Protein AF-A0A1W9TYA2-F1 (afdb_monomer)

Radius of gyration: 18.18 Å; Cα contacts (8 Å, |Δi|>4): 50; chains: 1; bounding box: 44×35×50 Å

Foldseek 3Di:
DDWDWDPDPDIDIDDDDDPDDPPDDPVVVVVVVVCVVVVVVLVVCLCPPVVLVVDPDDDPVVNVVSNVVSSVVSVVVVVVCCVVDPDPPVV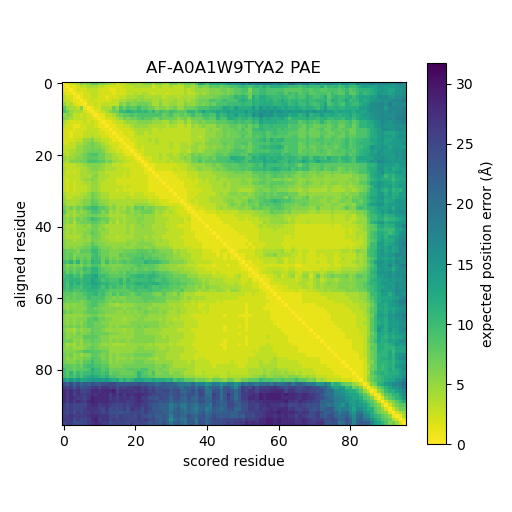CVVPD

Mean predicted aligned error: 7.96 Å

Structure (mmCIF, N/CA/C/O backbone):
data_AF-A0A1W9TYA2-F1
#
_entry.id   AF-A0A1W9TYA2-F1
#
loop_
_atom_site.group_PDB
_atom_site.id
_atom_site.type_symbol
_atom_site.label_atom_id
_atom_site.label_alt_id
_atom_site.label_comp_id
_atom_site.label_asym_id
_atom_site.label_entity_id
_atom_site.label_seq_id
_atom_site.pdbx_PDB_ins_code
_atom_site.Cartn_x
_atom_site.Cartn_y
_atom_site.Cartn_z
_atom_site.occupancy
_atom_site.B_iso_or_equiv
_atom_site.auth_seq_id
_atom_site.auth_comp_id
_atom_site.auth_asym_id
_atom_site.auth_atom_id
_atom_site.pdbx_PDB_model_num
ATOM 1 N N . MET A 1 1 ? -19.552 9.866 10.109 1.00 81.75 1 MET A N 1
ATOM 2 C CA . MET A 1 1 ? -18.299 10.306 10.766 1.00 81.75 1 MET A CA 1
ATOM 3 C C . MET A 1 1 ? -17.907 9.265 11.805 1.00 81.75 1 MET A C 1
ATOM 5 O O . MET A 1 1 ? -18.778 8.841 12.554 1.00 81.75 1 MET A O 1
ATOM 9 N N . LEU A 1 2 ? -16.647 8.827 11.823 1.00 87.31 2 LEU A N 1
ATOM 10 C CA . LEU A 1 2 ? -16.082 7.912 12.821 1.00 87.31 2 LEU A CA 1
ATOM 11 C C . LEU A 1 2 ? -15.067 8.687 13.669 1.00 87.31 2 LEU A C 1
ATOM 13 O O . LEU A 1 2 ? -14.223 9.393 13.121 1.00 87.31 2 LEU A O 1
ATOM 17 N N . ILE A 1 3 ? -15.152 8.543 14.989 1.00 90.25 3 ILE A N 1
ATOM 18 C CA . ILE A 1 3 ? -14.217 9.149 15.940 1.00 90.25 3 ILE A CA 1
ATOM 19 C C . ILE A 1 3 ? -13.466 8.016 16.627 1.00 90.25 3 ILE A C 1
ATOM 21 O O . ILE A 1 3 ? -14.084 7.108 17.185 1.00 90.25 3 ILE A O 1
ATOM 25 N N . ARG A 1 4 ? -12.136 8.065 16.579 1.00 89.31 4 ARG A N 1
ATOM 26 C CA . ARG A 1 4 ? -11.258 7.142 17.301 1.00 89.31 4 ARG A CA 1
ATOM 27 C C . ARG A 1 4 ? -10.567 7.898 18.425 1.00 89.31 4 ARG A C 1
ATOM 29 O O . ARG A 1 4 ? -10.041 8.979 18.184 1.00 89.31 4 ARG A O 1
ATOM 36 N N . ARG A 1 5 ? -10.549 7.309 19.618 1.00 92.94 5 ARG A N 1
ATOM 37 C CA . ARG A 1 5 ? -9.903 7.851 20.816 1.00 92.94 5 ARG A CA 1
ATOM 38 C C . ARG A 1 5 ? -8.815 6.885 21.294 1.00 92.94 5 ARG A C 1
ATOM 40 O O . ARG A 1 5 ? -9.059 5.677 21.288 1.00 92.94 5 ARG A O 1
ATOM 47 N N . THR A 1 6 ? -7.650 7.391 21.696 1.00 90.94 6 THR A N 1
ATOM 48 C CA . THR A 1 6 ? -6.623 6.585 22.385 1.00 90.94 6 THR A CA 1
ATOM 49 C C . THR A 1 6 ? -7.020 6.298 23.840 1.00 90.94 6 THR A C 1
ATOM 51 O O . THR A 1 6 ? -7.820 7.019 24.439 1.00 90.94 6 THR A O 1
ATOM 54 N N . LEU A 1 7 ? -6.504 5.202 24.404 1.00 91.81 7 LEU A N 1
ATOM 55 C CA . LEU A 1 7 ? -6.814 4.768 25.777 1.00 91.81 7 LEU A CA 1
ATOM 56 C C . LEU A 1 7 ? -5.843 5.330 26.831 1.00 91.81 7 LEU A C 1
ATOM 58 O O . LEU A 1 7 ? -5.933 4.954 27.992 1.00 91.81 7 LEU A O 1
ATOM 62 N N . GLU A 1 8 ? -4.917 6.192 26.420 1.00 92.88 8 GLU A N 1
ATOM 63 C CA . GLU A 1 8 ? -3.907 6.815 27.280 1.00 92.88 8 GLU A CA 1
ATOM 64 C C . GLU A 1 8 ? -4.523 7.882 28.204 1.00 92.88 8 GLU A C 1
ATOM 66 O O . GLU A 1 8 ? -5.636 8.363 27.954 1.00 92.88 8 GLU A O 1
ATOM 71 N N . ASP A 1 9 ? -3.786 8.255 29.259 1.00 89.56 9 ASP A N 1
ATOM 72 C CA . ASP A 1 9 ? -4.207 9.267 30.244 1.00 89.56 9 ASP A CA 1
ATOM 73 C C . ASP A 1 9 ? -4.497 10.628 29.585 1.00 89.56 9 ASP A C 1
ATOM 75 O O . ASP A 1 9 ? -5.424 11.333 29.988 1.00 89.56 9 ASP A O 1
ATOM 79 N N . GLU A 1 10 ? -3.773 10.955 28.509 1.00 92.88 10 GLU A N 1
ATOM 80 C CA . GLU A 1 10 ? -4.061 12.078 27.616 1.00 92.88 10 GLU A CA 1
ATOM 81 C C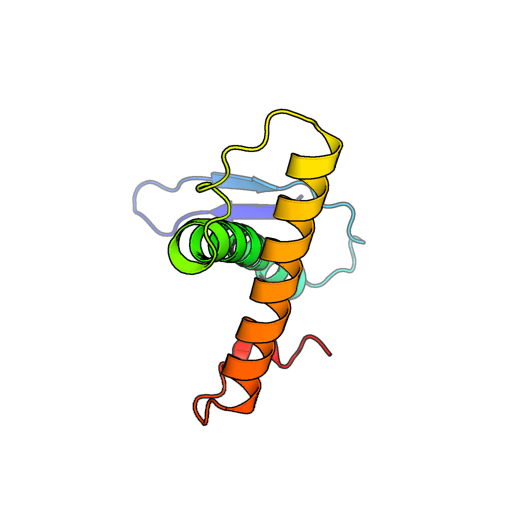 . GLU A 1 10 ? -4.711 11.570 26.312 1.00 92.88 10 GLU A C 1
ATOM 83 O O . GLU A 1 10 ? -4.022 11.120 25.391 1.00 92.88 10 GLU A O 1
ATOM 88 N N . PRO A 1 11 ? -6.052 11.609 26.190 1.00 90.00 11 PRO A N 1
ATOM 89 C CA . PRO A 1 11 ? -6.730 11.030 25.041 1.00 90.00 11 PRO A CA 1
ATOM 90 C C . PRO A 1 11 ? -6.568 11.888 23.783 1.00 90.00 11 PRO A C 1
ATOM 92 O O . PRO A 1 11 ? -7.006 13.038 23.725 1.00 90.00 11 PRO A O 1
ATOM 95 N N . GLN A 1 12 ? -6.043 11.277 22.724 1.00 93.12 12 GLN A N 1
ATOM 96 C CA . GLN A 1 12 ? -5.982 1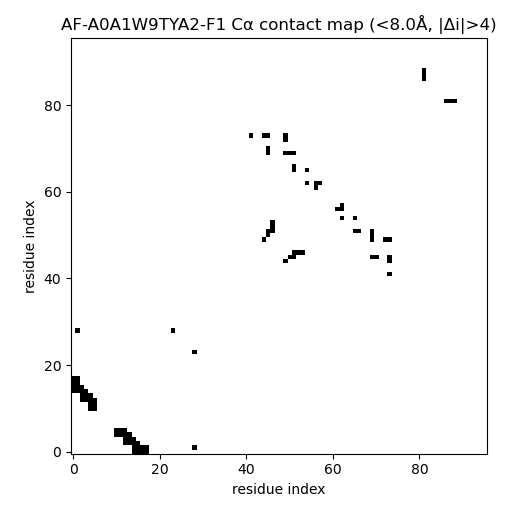1.859 21.388 1.00 93.12 12 GLN A CA 1
ATOM 97 C C . GLN A 1 12 ? -7.169 11.395 20.546 1.00 93.12 12 GLN A C 1
ATOM 99 O O . GLN A 1 12 ? -7.548 10.219 20.568 1.00 93.12 12 GLN A O 1
ATOM 104 N N . TYR A 1 13 ? -7.738 12.316 19.766 1.00 92.50 13 TYR A N 1
ATOM 105 C CA . TYR A 1 13 ? -8.894 12.058 18.910 1.00 92.50 13 TYR A CA 1
ATOM 106 C C . TYR A 1 13 ? -8.508 12.124 17.433 1.00 92.50 13 TYR A C 1
ATOM 108 O O . TYR A 1 13 ? -7.945 13.109 16.964 1.00 92.50 13 TYR A O 1
ATOM 116 N N . SER A 1 14 ? -8.851 11.081 16.679 1.00 90.88 14 SER A N 1
ATOM 117 C CA . SER A 1 14 ? -8.765 11.064 15.217 1.00 90.88 14 SER A CA 1
ATOM 118 C C . SER A 1 14 ? -10.171 11.051 14.621 1.00 90.88 14 SER A C 1
ATOM 120 O O . SER A 1 14 ? -11.011 10.241 15.024 1.00 90.88 14 SER A O 1
ATOM 122 N N . PHE A 1 15 ? -10.413 11.910 13.633 1.00 91.19 15 PHE A N 1
ATOM 123 C CA . PHE A 1 15 ? -11.703 12.042 12.959 1.00 91.19 15 PHE A CA 1
ATOM 124 C C . PHE A 1 15 ? -11.621 11.487 11.538 1.00 91.19 15 PHE A C 1
ATOM 126 O O . PHE A 1 15 ? -10.712 11.824 10.784 1.00 91.19 15 PHE A O 1
ATOM 133 N N . PHE A 1 16 ? -12.594 10.658 11.162 1.00 88.69 16 PHE A N 1
ATOM 134 C CA . PHE A 1 16 ? -12.690 10.064 9.832 1.00 88.69 16 PHE A CA 1
ATOM 135 C C . PHE A 1 16 ? -14.064 10.340 9.218 1.00 88.69 16 PHE A C 1
ATOM 137 O O . PHE A 1 16 ? -15.113 10.139 9.846 1.00 88.69 16 PHE A O 1
ATOM 144 N N . ILE A 1 17 ? -14.069 10.771 7.960 1.00 90.25 17 ILE A N 1
ATOM 145 C CA . ILE A 1 17 ? -15.288 10.948 7.168 1.00 90.25 17 ILE A CA 1
ATOM 146 C C . ILE A 1 17 ? -15.5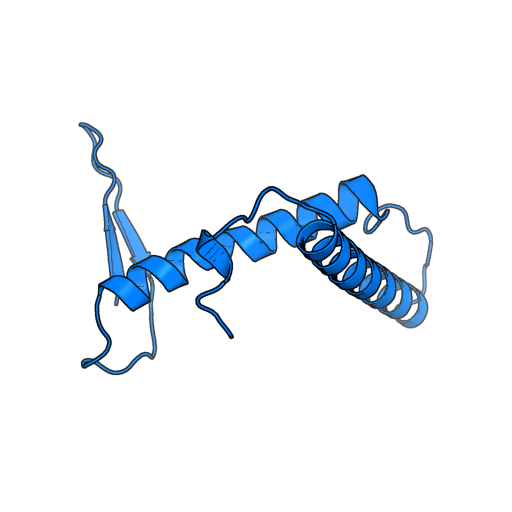67 9.639 6.425 1.00 90.25 17 ILE A C 1
ATOM 148 O O . ILE A 1 17 ? -14.658 8.997 5.909 1.00 90.25 17 ILE A O 1
ATOM 152 N N . SER A 1 18 ? -16.830 9.215 6.409 1.00 88.69 18 SER A N 1
ATOM 153 C CA . SER A 1 18 ? -17.272 8.008 5.712 1.00 88.69 18 SER A CA 1
ATOM 154 C C . SER A 1 18 ? -18.589 8.292 5.007 1.00 88.69 18 SER A C 1
ATOM 156 O O . SER A 1 18 ? -19.482 8.883 5.613 1.00 88.69 18 SER A O 1
ATOM 158 N N . ASN A 1 19 ? -18.693 7.828 3.761 1.00 91.25 19 ASN A N 1
ATOM 159 C CA . ASN A 1 19 ? -19.906 7.876 2.942 1.00 91.25 19 ASN A CA 1
ATOM 160 C C . ASN A 1 19 ? -20.771 6.609 3.108 1.00 91.25 19 ASN A C 1
ATOM 162 O O . ASN A 1 19 ? -21.675 6.367 2.314 1.00 91.25 19 ASN A O 1
ATOM 166 N N . ALA A 1 20 ? -20.468 5.760 4.096 1.00 89.81 20 ALA A N 1
ATOM 167 C CA . ALA A 1 20 ? -21.237 4.551 4.363 1.00 89.81 20 ALA A CA 1
ATOM 168 C C . ALA A 1 20 ? -22.645 4.884 4.887 1.00 89.81 20 ALA A C 1
ATOM 170 O O . ALA A 1 20 ? -22.844 5.891 5.568 1.00 89.81 20 ALA A O 1
ATOM 171 N N . SER A 1 21 ? -23.614 4.003 4.611 1.00 91.69 21 SER A N 1
ATOM 172 C CA . SER A 1 21 ? -24.979 4.124 5.139 1.00 91.69 21 SER A CA 1
ATOM 173 C C . SER A 1 21 ? -24.974 4.249 6.666 1.00 91.69 21 SER A C 1
ATOM 175 O O . SER A 1 21 ? -24.182 3.583 7.338 1.00 91.69 21 SER A O 1
ATOM 177 N N . ALA A 1 22 ? -25.918 5.010 7.224 1.00 87.19 22 ALA A N 1
ATOM 178 C CA . ALA A 1 22 ? -26.117 5.113 8.671 1.00 87.19 22 ALA A CA 1
ATOM 179 C C . ALA A 1 22 ? -26.434 3.758 9.337 1.00 87.19 22 ALA A C 1
ATOM 181 O O . ALA A 1 22 ? -26.161 3.577 10.520 1.00 87.19 22 ALA A O 1
ATOM 182 N N . SER A 1 23 ? -26.956 2.785 8.579 1.00 92.50 23 SER A N 1
ATOM 183 C CA . SER A 1 23 ? -27.202 1.413 9.050 1.00 92.50 23 SER A CA 1
ATOM 184 C C . SER A 1 23 ? -25.946 0.529 9.101 1.00 92.50 23 SER A C 1
ATOM 186 O O . SER A 1 23 ? -26.017 -0.622 9.540 1.00 92.50 23 SER A O 1
ATOM 188 N N . THR A 1 24 ? -24.789 1.033 8.661 1.00 91.00 24 THR A N 1
ATOM 189 C CA . THR A 1 24 ? -23.531 0.275 8.662 1.00 91.00 24 THR A CA 1
ATOM 190 C C . THR A 1 24 ? -23.083 -0.006 10.090 1.00 91.00 24 THR A C 1
ATOM 192 O O . THR A 1 24 ? -22.974 0.892 10.923 1.00 91.00 24 THR A O 1
ATOM 195 N N . ARG A 1 25 ? -22.769 -1.271 10.378 1.00 91.88 25 ARG A N 1
ATOM 196 C CA . ARG A 1 25 ? -22.308 -1.690 11.706 1.00 91.88 25 ARG A CA 1
ATOM 197 C C . ARG A 1 25 ? -20.987 -1.002 12.055 1.00 91.88 25 ARG A C 1
ATOM 199 O O . ARG A 1 25 ? -20.033 -1.058 11.279 1.00 91.88 25 ARG A O 1
ATOM 206 N N . LEU A 1 26 ? -20.888 -0.458 13.271 1.00 89.31 26 LEU A N 1
ATOM 207 C CA . LEU A 1 26 ? -19.668 0.192 13.769 1.00 89.31 26 LEU A CA 1
ATOM 208 C C . LEU A 1 26 ? -18.433 -0.714 13.648 1.00 89.31 26 LEU A C 1
ATOM 210 O O . LEU A 1 26 ? -17.368 -0.256 13.252 1.00 89.31 26 LEU A O 1
ATOM 214 N N . LYS A 1 27 ? -18.590 -2.017 13.915 1.00 89.81 27 LYS A N 1
ATOM 215 C CA . LYS A 1 27 ? -17.507 -3.007 13.807 1.00 89.81 27 LYS A CA 1
ATOM 216 C C . LYS A 1 27 ? -16.892 -3.052 12.400 1.00 89.81 27 LYS A C 1
ATOM 218 O O . LYS A 1 27 ? -15.680 -3.188 12.272 1.00 89.81 27 LYS A O 1
ATOM 223 N N . THR A 1 28 ? -17.708 -2.878 11.360 1.00 89.56 28 THR A N 1
ATOM 224 C CA . THR A 1 28 ? -17.249 -2.801 9.966 1.00 89.56 28 THR A CA 1
ATOM 225 C C . THR A 1 28 ? -16.466 -1.516 9.713 1.00 89.56 28 THR A C 1
ATOM 227 O O . THR A 1 28 ? -15.407 -1.567 9.100 1.00 89.56 28 THR A O 1
ATOM 230 N N . LEU A 1 29 ? -16.934 -0.374 10.229 1.00 89.50 29 LEU A N 1
ATOM 231 C CA . LEU A 1 29 ? -16.221 0.904 10.100 1.00 89.50 29 LEU A CA 1
ATOM 232 C C . LEU A 1 29 ? -14.860 0.874 10.810 1.00 89.50 29 LEU A C 1
ATOM 234 O O . LEU A 1 29 ? -13.872 1.361 10.265 1.00 89.50 29 LEU A O 1
ATOM 238 N N . VAL A 1 30 ? -14.795 0.258 11.993 1.00 88.19 30 VAL A N 1
ATOM 239 C CA . VAL A 1 30 ? -13.539 0.058 12.731 1.00 88.19 30 VAL A CA 1
ATOM 240 C C . VAL A 1 30 ? -12.583 -0.832 11.934 1.00 88.19 30 VAL A C 1
ATOM 242 O O . VAL A 1 30 ? -11.425 -0.463 11.756 1.00 88.19 30 VAL A O 1
ATOM 245 N N . TRP A 1 31 ? -13.063 -1.956 11.395 1.00 85.88 31 TRP A N 1
ATOM 246 C CA . TRP A 1 31 ? -12.248 -2.841 10.557 1.00 85.88 31 TRP A CA 1
ATOM 247 C C . TRP A 1 31 ? -11.714 -2.133 9.302 1.00 85.88 31 TRP A C 1
ATOM 249 O O . TRP A 1 31 ? -10.507 -2.143 9.063 1.00 85.88 31 TRP A O 1
ATOM 259 N N . LEU A 1 32 ? -12.576 -1.425 8.563 1.00 86.56 32 LEU A N 1
ATOM 260 C CA . LEU A 1 32 ? -12.182 -0.631 7.392 1.00 86.56 32 LEU A CA 1
ATOM 261 C C . LEU A 1 32 ? -11.132 0.431 7.742 1.00 86.56 32 LEU A C 1
ATOM 263 O O . LEU A 1 32 ? -10.187 0.634 6.985 1.00 86.56 32 LEU A O 1
ATOM 267 N N . SER A 1 33 ? -11.255 1.080 8.905 1.00 85.12 33 SER A N 1
ATOM 268 C CA . SER A 1 33 ? -10.260 2.062 9.353 1.00 85.12 33 SER A CA 1
ATOM 269 C C . SER A 1 33 ? -8.875 1.441 9.594 1.00 85.12 33 SER A C 1
ATOM 271 O O . SER A 1 33 ? -7.861 2.115 9.408 1.00 85.12 33 SER A O 1
ATOM 273 N N . GLY A 1 34 ? -8.827 0.155 9.962 1.00 82.25 34 GLY A N 1
ATOM 274 C CA . GLY A 1 34 ? -7.592 -0.606 10.151 1.00 82.25 34 GLY A CA 1
ATOM 275 C C . GLY A 1 34 ? -6.946 -1.066 8.843 1.00 82.25 34 GLY A C 1
ATOM 276 O O . GLY A 1 34 ? -5.722 -1.115 8.756 1.00 82.25 34 GLY A O 1
ATOM 277 N N . LEU A 1 35 ? -7.739 -1.328 7.798 1.00 83.62 35 LEU A N 1
ATOM 278 C CA . LEU A 1 35 ? -7.223 -1.762 6.492 1.00 83.62 35 LEU A CA 1
ATOM 279 C C . LEU A 1 35 ? -6.339 -0.726 5.796 1.00 83.62 35 LEU A C 1
ATOM 281 O O . LEU A 1 35 ? -5.521 -1.092 4.957 1.00 83.62 35 LEU A O 1
ATOM 285 N N . ARG A 1 36 ? -6.456 0.556 6.156 1.00 80.44 36 ARG A N 1
ATOM 286 C CA . ARG A 1 36 ? -5.604 1.626 5.617 1.00 80.44 36 ARG A CA 1
ATOM 287 C C . ARG A 1 36 ? -4.110 1.309 5.765 1.00 80.44 36 ARG A C 1
ATOM 289 O O . ARG A 1 36 ? -3.331 1.629 4.874 1.00 80.44 36 ARG A O 1
ATOM 296 N N . TRP A 1 37 ? -3.729 0.649 6.857 1.00 85.81 37 TRP A N 1
ATOM 297 C CA . TRP A 1 37 ? -2.341 0.273 7.116 1.00 85.81 37 TRP A CA 1
ATOM 298 C C . TRP A 1 37 ? -1.806 -0.771 6.121 1.00 85.81 37 TRP A C 1
ATOM 300 O O . TRP A 1 37 ? -0.622 -0.763 5.803 1.00 85.81 37 TRP A O 1
ATOM 310 N N . ALA A 1 38 ? -2.668 -1.617 5.545 1.00 85.94 38 ALA A N 1
ATOM 311 C CA . ALA A 1 38 ? -2.244 -2.609 4.553 1.00 85.94 38 ALA A CA 1
ATOM 312 C C . ALA A 1 38 ? -1.652 -1.960 3.288 1.00 85.94 38 ALA A C 1
ATOM 314 O O . ALA A 1 38 ? -0.754 -2.524 2.669 1.00 85.94 38 ALA A O 1
ATOM 315 N N . ILE A 1 39 ? -2.118 -0.759 2.924 1.00 86.06 39 ILE A N 1
ATOM 316 C CA . ILE A 1 39 ? -1.567 0.003 1.796 1.00 86.06 39 ILE A CA 1
ATOM 317 C C . ILE A 1 39 ? -0.158 0.506 2.126 1.00 86.06 39 ILE A C 1
ATOM 319 O O . ILE A 1 39 ? 0.736 0.399 1.292 1.00 86.06 39 ILE A O 1
ATOM 323 N N . GLU A 1 40 ? 0.052 1.022 3.340 1.00 89.88 40 GLU A N 1
ATOM 324 C CA . GLU A 1 40 ? 1.375 1.466 3.802 1.00 89.88 40 GLU A CA 1
ATOM 325 C C . GLU A 1 40 ? 2.364 0.298 3.809 1.00 89.88 40 GLU A C 1
ATOM 327 O O . GLU A 1 40 ? 3.455 0.424 3.258 1.00 89.88 40 GLU A O 1
ATOM 332 N N . GLN A 1 41 ? 1.949 -0.859 4.337 1.00 89.88 41 GLN A N 1
ATOM 333 C CA . GLN A 1 41 ? 2.761 -2.075 4.320 1.00 89.88 41 GLN A CA 1
ATOM 334 C C . GLN A 1 41 ? 3.096 -2.516 2.886 1.00 89.88 41 GLN A C 1
ATOM 336 O O . GLN A 1 41 ? 4.244 -2.835 2.601 1.00 89.88 41 GLN A O 1
ATOM 341 N N . CYS A 1 42 ? 2.116 -2.502 1.975 1.00 91.62 42 CYS A N 1
ATOM 342 C CA . CYS A 1 42 ? 2.330 -2.846 0.569 1.00 91.62 42 CYS A CA 1
ATOM 343 C C . CYS A 1 42 ? 3.389 -1.943 -0.078 1.00 91.62 42 CYS A C 1
ATOM 345 O O . CYS A 1 42 ? 4.320 -2.443 -0.709 1.00 91.62 42 CYS A O 1
ATOM 347 N N . PHE A 1 43 ? 3.299 -0.623 0.111 1.00 91.62 43 PHE A N 1
ATOM 348 C CA . PHE A 1 43 ? 4.293 0.301 -0.435 1.00 91.62 43 PHE A CA 1
ATOM 349 C C . PHE A 1 43 ? 5.679 0.110 0.175 1.00 91.62 43 PHE A C 1
ATOM 351 O O . PHE A 1 43 ? 6.660 0.170 -0.564 1.00 91.62 43 PHE A O 1
ATOM 358 N N . GLU A 1 44 ? 5.766 -0.119 1.483 1.00 93.44 44 GLU A N 1
ATOM 359 C CA . GLU A 1 44 ? 7.044 -0.354 2.156 1.00 93.44 44 GLU A CA 1
ATOM 360 C C . GLU A 1 44 ? 7.720 -1.624 1.627 1.00 93.44 44 GLU A C 1
ATOM 362 O O . GLU A 1 44 ? 8.854 -1.568 1.161 1.00 93.44 44 GLU A O 1
ATOM 367 N N . GLU A 1 45 ? 6.988 -2.741 1.579 1.00 93.62 45 GLU A N 1
ATOM 368 C CA . GLU A 1 45 ? 7.492 -4.022 1.066 1.00 93.62 45 GLU A CA 1
ATOM 369 C C . GLU A 1 45 ? 7.864 -3.940 -0.421 1.00 93.62 45 GLU A C 1
ATOM 371 O O . GLU A 1 45 ? 8.843 -4.535 -0.865 1.00 93.62 45 GLU A O 1
ATOM 376 N N . THR A 1 46 ? 7.098 -3.194 -1.221 1.00 94.38 46 THR A N 1
ATOM 377 C CA . THR A 1 46 ? 7.397 -3.042 -2.651 1.00 94.38 46 THR A CA 1
ATOM 378 C C . THR A 1 46 ? 8.669 -2.210 -2.869 1.00 94.38 46 THR A C 1
ATOM 380 O O . THR A 1 46 ? 9.429 -2.479 -3.802 1.00 94.38 46 THR A O 1
ATOM 383 N N . LYS A 1 47 ? 8.957 -1.226 -2.011 1.00 94.12 47 LYS A N 1
ATOM 384 C CA . LYS A 1 47 ? 10.237 -0.502 -2.046 1.00 94.12 47 LYS A CA 1
ATOM 385 C C . LYS A 1 47 ? 11.386 -1.391 -1.585 1.00 94.12 47 LYS A C 1
ATOM 387 O O . LYS A 1 47 ? 12.306 -1.623 -2.364 1.00 94.12 47 LYS A O 1
ATOM 392 N N . SER A 1 48 ? 11.284 -1.953 -0.379 1.00 92.88 48 SER A N 1
ATOM 393 C CA . SER A 1 48 ? 12.378 -2.704 0.242 1.00 92.88 48 SER A CA 1
ATOM 394 C C . SER A 1 48 ? 12.738 -3.982 -0.519 1.00 92.88 48 SER A C 1
ATOM 396 O O . SER A 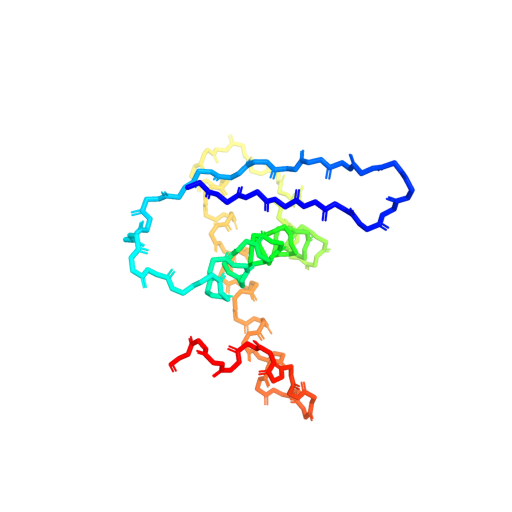1 48 ? 13.919 -4.251 -0.730 1.00 92.88 48 SER A O 1
ATOM 398 N N . GLU A 1 49 ? 11.740 -4.753 -0.965 1.00 92.06 49 GLU A N 1
ATOM 399 C CA . GLU A 1 49 ? 11.957 -6.088 -1.543 1.00 92.06 49 GLU A CA 1
ATOM 400 C C . GLU A 1 49 ? 11.940 -6.103 -3.076 1.00 92.06 49 GLU A C 1
ATOM 402 O O . GLU A 1 49 ? 12.569 -6.961 -3.695 1.00 92.06 49 GLU A O 1
ATOM 407 N N . LEU A 1 50 ? 11.194 -5.190 -3.711 1.00 93.44 50 LEU A N 1
ATOM 408 C CA . LEU A 1 50 ? 10.935 -5.222 -5.161 1.00 93.44 50 LEU A CA 1
ATOM 409 C C . LEU A 1 50 ? 11.553 -4.049 -5.920 1.00 93.44 50 LEU A C 1
ATOM 411 O O . LEU A 1 50 ? 11.349 -3.935 -7.131 1.00 93.44 50 LEU A O 1
ATOM 415 N N . GLY A 1 51 ? 12.308 -3.190 -5.231 1.00 93.88 51 GLY A N 1
ATOM 416 C CA . GLY A 1 51 ? 13.036 -2.086 -5.850 1.00 93.88 51 GLY A CA 1
ATOM 417 C C . GLY A 1 51 ? 12.116 -1.047 -6.483 1.00 93.88 51 GLY A C 1
ATOM 418 O O . GLY A 1 51 ? 12.447 -0.474 -7.525 1.00 93.88 51 GLY A O 1
ATOM 419 N N . MET A 1 52 ? 10.948 -0.795 -5.884 1.00 95.31 52 MET A N 1
ATOM 420 C CA . MET A 1 52 ? 10.027 0.245 -6.359 1.00 95.31 52 MET A CA 1
ATOM 421 C C . MET A 1 52 ? 10.685 1.630 -6.415 1.00 95.31 52 MET A C 1
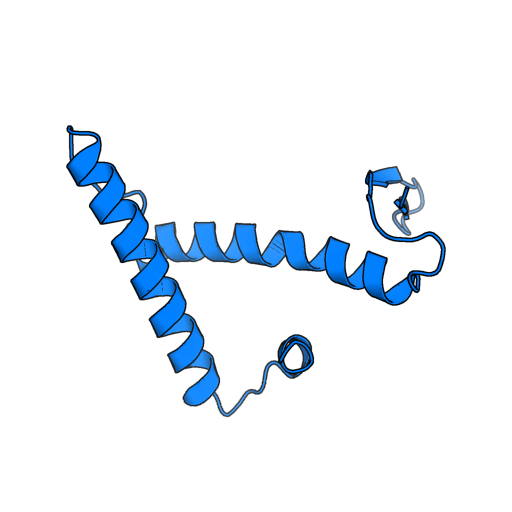ATOM 423 O O . MET A 1 52 ? 10.311 2.448 -7.250 1.00 95.31 52 MET A O 1
ATOM 427 N N . ASP A 1 53 ? 11.663 1.891 -5.553 1.00 94.50 53 ASP A N 1
ATOM 428 C CA . ASP A 1 53 ? 12.472 3.110 -5.495 1.00 94.50 53 ASP A CA 1
ATOM 429 C C . ASP A 1 53 ? 13.873 2.954 -6.119 1.00 94.50 53 ASP A C 1
ATOM 431 O O . ASP A 1 53 ? 14.621 3.927 -6.198 1.00 94.50 53 ASP A O 1
ATOM 435 N N . HIS A 1 54 ? 14.205 1.776 -6.656 1.00 92.88 54 HIS A N 1
ATOM 436 C CA . HIS A 1 54 ? 15.479 1.470 -7.317 1.00 92.88 54 HIS A CA 1
ATOM 437 C C . HIS A 1 54 ? 15.385 1.524 -8.855 1.00 92.88 54 HIS A C 1
ATOM 439 O O . HIS A 1 54 ? 15.911 0.656 -9.552 1.00 92.88 54 HIS A O 1
ATOM 445 N N . TYR A 1 55 ? 14.700 2.526 -9.414 1.00 89.62 55 TYR A N 1
ATOM 446 C CA . TYR A 1 55 ? 14.623 2.724 -10.867 1.00 89.62 55 TYR A CA 1
ATOM 447 C C . TYR A 1 55 ? 15.473 3.906 -11.339 1.00 89.62 55 TYR A C 1
ATOM 449 O O . TYR A 1 55 ? 15.524 4.957 -10.708 1.00 89.62 55 TYR A O 1
ATOM 457 N N . GLU A 1 56 ? 16.052 3.784 -12.533 1.00 93.56 56 GLU A N 1
ATOM 458 C CA . GLU A 1 56 ? 16.796 4.873 -13.192 1.00 93.56 56 GLU A CA 1
ATOM 459 C C . GLU A 1 56 ? 16.073 5.422 -14.437 1.00 93.56 56 GLU A C 1
ATOM 461 O O . GLU A 1 56 ? 16.616 6.212 -15.215 1.00 93.56 56 GLU A O 1
ATOM 466 N N . VAL A 1 57 ? 14.816 5.015 -14.648 1.00 93.94 57 VAL A N 1
ATOM 467 C CA . VAL A 1 57 ? 14.015 5.433 -15.805 1.00 93.94 57 VAL A CA 1
ATOM 468 C C . VAL A 1 57 ? 13.695 6.930 -15.764 1.00 93.94 57 VAL A C 1
ATOM 470 O O . VAL A 1 57 ? 13.287 7.485 -14.748 1.00 93.94 57 VAL A O 1
ATOM 473 N N . ARG A 1 58 ? 13.856 7.598 -16.913 1.00 95.12 58 ARG A N 1
ATOM 474 C CA . ARG A 1 58 ? 13.665 9.057 -17.057 1.00 95.12 58 ARG A CA 1
ATOM 475 C C . ARG A 1 58 ? 12.390 9.454 -17.803 1.00 95.12 58 ARG A C 1
ATOM 477 O O . ARG A 1 58 ? 12.059 10.632 -17.867 1.00 95.12 58 ARG A O 1
ATOM 484 N N . LYS A 1 59 ? 11.684 8.488 -18.396 1.00 96.69 59 LYS A N 1
ATOM 485 C CA . LYS A 1 59 ? 10.428 8.713 -19.129 1.00 96.69 59 LYS A CA 1
ATOM 486 C C . LYS A 1 59 ? 9.248 8.226 -18.299 1.00 96.69 59 LYS A C 1
ATOM 488 O O . LYS A 1 59 ? 9.323 7.143 -17.722 1.00 96.69 59 LYS A O 1
ATOM 493 N N . PHE A 1 60 ? 8.140 8.969 -18.335 1.00 96.38 60 PHE A N 1
ATOM 494 C CA . PHE A 1 60 ? 6.904 8.615 -17.628 1.00 96.38 60 PHE A CA 1
ATOM 495 C C . PHE A 1 60 ? 6.428 7.193 -17.949 1.00 96.38 60 PHE A C 1
ATOM 497 O O . PHE A 1 60 ? 6.121 6.435 -17.041 1.00 96.38 60 PHE A O 1
ATOM 504 N N . THR A 1 61 ? 6.443 6.788 -19.221 1.00 97.56 61 THR A N 1
ATOM 505 C CA . THR A 1 61 ? 6.030 5.436 -19.630 1.00 97.56 61 THR A CA 1
ATOM 506 C C . THR A 1 61 ? 6.889 4.344 -18.989 1.00 97.56 61 THR A C 1
ATOM 508 O O . THR A 1 61 ? 6.358 3.339 -18.528 1.00 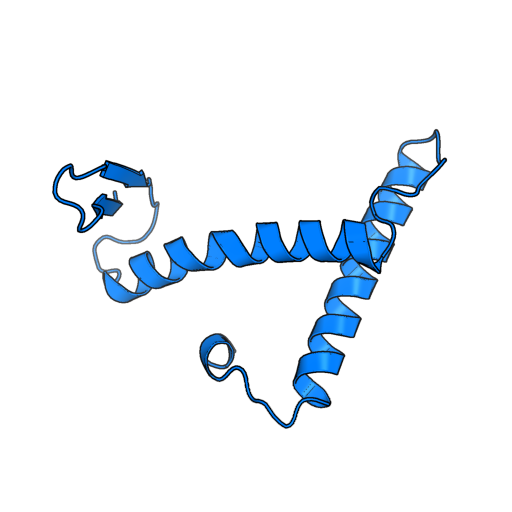97.56 61 THR A O 1
ATOM 511 N N . GLY A 1 62 ? 8.209 4.550 -18.919 1.00 96.06 62 GLY A N 1
ATOM 512 C CA . GLY A 1 62 ? 9.124 3.600 -18.279 1.00 96.06 62 GLY A CA 1
ATOM 513 C C . GLY A 1 62 ? 8.887 3.516 -16.774 1.00 96.06 62 GLY A C 1
ATOM 514 O O . GLY A 1 62 ? 8.810 2.422 -16.225 1.00 96.06 62 GLY A O 1
ATOM 515 N N . TRP A 1 63 ? 8.691 4.666 -16.128 1.00 96.69 63 TRP A N 1
ATOM 516 C CA . TRP A 1 63 ? 8.327 4.742 -14.712 1.00 96.69 63 TRP A CA 1
ATOM 517 C C . TRP A 1 63 ? 6.997 4.042 -14.422 1.00 96.69 63 TRP A C 1
ATOM 519 O O . TRP A 1 63 ? 6.908 3.235 -13.504 1.00 96.69 63 TRP A O 1
ATOM 529 N N . HIS A 1 64 ? 5.981 4.286 -15.246 1.00 96.88 64 HIS A N 1
ATOM 530 C CA . HIS A 1 64 ? 4.660 3.692 -15.092 1.00 96.88 64 HIS A CA 1
ATOM 531 C C . HIS A 1 64 ? 4.697 2.163 -15.241 1.00 96.88 64 HIS A C 1
ATOM 533 O O . HIS A 1 64 ? 4.113 1.450 -14.427 1.00 96.88 64 HIS A O 1
ATOM 539 N N . HIS A 1 65 ? 5.426 1.643 -16.236 1.00 96.81 65 HIS A N 1
ATOM 540 C CA . HIS A 1 65 ? 5.622 0.199 -16.390 1.00 96.81 65 HIS A CA 1
ATOM 541 C C . HIS A 1 65 ? 6.370 -0.416 -15.202 1.00 96.81 65 HIS A C 1
ATOM 543 O O . HIS A 1 65 ? 5.981 -1.490 -14.745 1.00 96.81 65 HIS A O 1
ATOM 549 N N . HIS A 1 66 ? 7.399 0.262 -14.678 1.00 96.69 66 HIS A N 1
ATOM 550 C CA . HIS A 1 66 ? 8.125 -0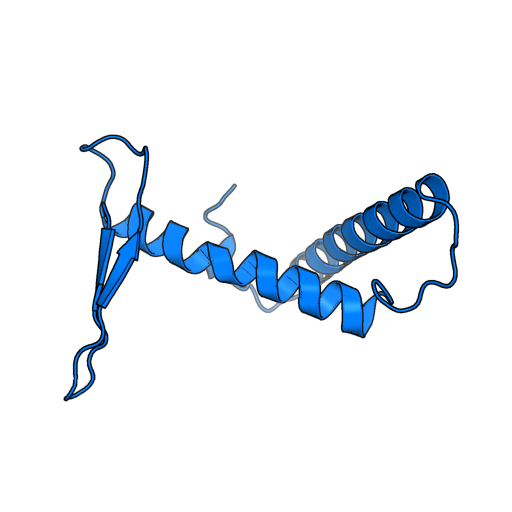.180 -13.481 1.00 96.69 66 HIS A CA 1
ATOM 551 C C . HIS A 1 66 ? 7.193 -0.281 -12.272 1.00 96.69 66 HIS A C 1
ATOM 553 O O . HIS A 1 66 ? 7.070 -1.349 -11.679 1.00 96.69 66 HIS A O 1
ATOM 559 N N . MET A 1 67 ? 6.449 0.790 -11.979 1.00 96.38 67 MET A N 1
ATOM 560 C CA . MET A 1 67 ? 5.511 0.836 -10.853 1.00 96.38 67 MET A CA 1
ATOM 561 C C . MET A 1 67 ? 4.451 -0.265 -10.929 1.00 96.38 67 MET A C 1
ATOM 563 O O . MET A 1 67 ? 4.218 -0.965 -9.944 1.00 96.38 67 MET A O 1
ATOM 567 N N . LEU A 1 68 ? 3.847 -0.466 -12.105 1.00 96.50 68 LEU A N 1
ATOM 568 C CA . LEU A 1 68 ? 2.877 -1.542 -12.309 1.00 96.50 68 LEU A CA 1
ATOM 569 C C . LEU A 1 68 ? 3.503 -2.927 -12.127 1.00 96.50 68 LEU A C 1
ATOM 571 O O . LEU A 1 68 ? 2.897 -3.791 -11.497 1.00 96.50 68 LEU A O 1
ATOM 575 N N . THR A 1 69 ? 4.711 -3.142 -12.650 1.00 96.62 69 THR A N 1
ATOM 576 C CA . THR A 1 69 ? 5.402 -4.435 -12.543 1.00 96.62 69 THR A CA 1
ATOM 577 C C . THR A 1 69 ? 5.736 -4.758 -11.089 1.00 96.62 69 THR A C 1
ATOM 579 O O . THR A 1 69 ? 5.460 -5.869 -10.640 1.00 96.62 69 THR A O 1
ATOM 582 N N . CYS A 1 70 ? 6.243 -3.784 -10.328 1.00 96.50 70 CYS A N 1
ATOM 583 C CA . CYS A 1 70 ? 6.507 -3.933 -8.899 1.00 96.50 70 CYS A CA 1
ATOM 584 C C . CYS A 1 70 ? 5.223 -4.255 -8.112 1.00 96.50 70 CYS A C 1
ATOM 586 O O . CYS A 1 70 ? 5.218 -5.201 -7.327 1.00 96.50 70 CYS A O 1
ATOM 588 N N . MET A 1 71 ? 4.112 -3.549 -8.364 1.00 95.50 71 MET A N 1
ATOM 589 C CA . MET A 1 71 ? 2.829 -3.836 -7.700 1.00 95.50 71 MET A CA 1
ATOM 590 C C . MET A 1 71 ? 2.274 -5.227 -8.049 1.00 95.50 71 MET A C 1
ATOM 592 O O . MET A 1 71 ? 1.774 -5.932 -7.171 1.00 95.50 71 MET A O 1
ATOM 596 N N . LEU A 1 72 ? 2.375 -5.655 -9.312 1.00 96.44 72 LEU A N 1
ATOM 597 C CA . LEU A 1 72 ? 1.943 -6.991 -9.740 1.00 96.44 72 LEU A CA 1
ATOM 598 C C . LEU A 1 72 ? 2.810 -8.098 -9.126 1.00 96.44 72 LEU A C 1
ATOM 600 O O . LEU A 1 72 ? 2.283 -9.126 -8.694 1.00 96.44 72 LEU A O 1
ATOM 604 N N . ALA A 1 73 ? 4.125 -7.885 -9.060 1.00 96.31 73 ALA A N 1
ATOM 605 C CA . ALA A 1 73 ? 5.049 -8.805 -8.409 1.00 96.31 73 ALA A CA 1
ATOM 606 C C . ALA A 1 73 ? 4.745 -8.925 -6.909 1.00 96.31 73 ALA A C 1
ATOM 608 O O . ALA A 1 73 ? 4.679 -10.043 -6.395 1.00 96.31 73 ALA A O 1
ATOM 609 N N . HIS A 1 74 ? 4.479 -7.802 -6.229 1.00 94.94 74 HIS A N 1
ATOM 610 C CA . HIS A 1 74 ? 4.070 -7.793 -4.821 1.00 94.94 74 HIS A CA 1
ATOM 611 C C . HIS A 1 74 ? 2.799 -8.609 -4.605 1.00 94.94 74 HIS A C 1
ATOM 613 O O . HIS A 1 74 ? 2.797 -9.540 -3.800 1.00 94.94 74 HIS A O 1
ATOM 619 N N . PHE A 1 75 ? 1.757 -8.345 -5.399 1.00 94.06 75 PHE A N 1
ATOM 620 C CA . PHE A 1 75 ? 0.497 -9.082 -5.342 1.00 94.06 75 PHE A CA 1
ATOM 621 C C . PHE A 1 75 ? 0.706 -10.596 -5.504 1.00 94.06 75 PHE A C 1
ATOM 623 O O . PHE A 1 75 ? 0.197 -11.394 -4.712 1.00 94.06 75 PHE A O 1
ATOM 630 N N . PHE A 1 76 ? 1.498 -11.002 -6.499 1.00 94.50 76 PHE A N 1
ATOM 631 C CA . PHE A 1 76 ? 1.810 -12.408 -6.744 1.00 94.50 76 PHE A CA 1
ATOM 632 C C . PHE A 1 76 ? 2.555 -13.056 -5.568 1.00 94.50 76 PHE A C 1
ATOM 634 O O . PHE A 1 76 ? 2.165 -14.134 -5.107 1.00 94.50 76 PHE A O 1
ATOM 641 N N . LEU A 1 77 ? 3.599 -12.401 -5.055 1.00 92.56 77 LEU A N 1
ATOM 642 C CA . LEU A 1 77 ? 4.399 -12.903 -3.936 1.00 92.56 77 LEU A CA 1
ATOM 643 C C . LEU A 1 77 ? 3.590 -12.978 -2.643 1.00 92.56 77 LEU A C 1
ATOM 645 O O . LEU A 1 77 ? 3.708 -13.953 -1.900 1.00 92.56 77 LEU A O 1
ATOM 649 N N . TRP A 1 78 ? 2.722 -12.001 -2.397 1.00 91.06 78 TRP A N 1
ATOM 650 C CA . TRP A 1 78 ? 1.827 -11.997 -1.247 1.00 91.06 78 TRP A CA 1
ATOM 651 C C . TRP A 1 78 ? 0.830 -13.164 -1.313 1.00 91.06 78 TRP A C 1
ATOM 653 O O . TRP A 1 78 ? 0.674 -13.911 -0.343 1.00 91.06 78 TRP A O 1
ATOM 663 N N . HIS A 1 79 ? 0.245 -13.419 -2.488 1.00 90.00 79 HIS A N 1
ATOM 664 C CA . HIS A 1 79 ? -0.601 -14.594 -2.714 1.00 90.00 79 HIS A CA 1
ATOM 665 C C . HIS A 1 79 ? 0.164 -15.913 -2.554 1.00 90.00 79 HIS A C 1
ATOM 667 O O . HIS A 1 79 ? -0.357 -16.861 -1.959 1.00 90.00 79 HIS A O 1
ATOM 673 N N . LEU A 1 80 ? 1.403 -16.000 -3.044 1.00 91.25 80 LEU A N 1
ATOM 674 C CA . LEU A 1 80 ? 2.246 -17.176 -2.822 1.00 91.25 80 LEU A CA 1
ATOM 675 C C . LEU A 1 80 ? 2.552 -17.383 -1.338 1.00 91.25 80 LEU A C 1
ATOM 677 O O . LEU A 1 80 ? 2.431 -18.508 -0.860 1.00 91.25 80 LEU A O 1
ATOM 681 N N . LYS A 1 81 ? 2.883 -16.321 -0.598 1.00 87.44 81 LYS A N 1
ATOM 682 C CA . LYS A 1 81 ? 3.132 -16.367 0.850 1.00 87.44 81 LYS A CA 1
ATOM 683 C C . LYS A 1 81 ? 1.925 -16.923 1.607 1.00 87.44 81 LYS A C 1
ATOM 685 O O . LYS A 1 81 ? 2.102 -17.748 2.499 1.00 87.44 81 LYS A O 1
ATOM 690 N N . ILE A 1 82 ? 0.709 -16.541 1.214 1.00 87.00 82 ILE A N 1
ATOM 691 C CA . ILE A 1 82 ? -0.534 -17.081 1.788 1.00 87.00 82 ILE A CA 1
ATOM 692 C C . ILE A 1 82 ? -0.728 -18.554 1.431 1.00 87.00 82 ILE A C 1
ATOM 694 O O . ILE A 1 82 ? -1.047 -19.352 2.307 1.00 87.00 82 ILE A O 1
ATOM 698 N N . ARG A 1 83 ? -0.520 -18.937 0.165 1.00 86.00 83 ARG A N 1
ATOM 699 C CA . ARG A 1 83 ? -0.714 -20.331 -0.273 1.00 86.00 83 ARG A CA 1
ATOM 700 C C . ARG A 1 83 ? 0.320 -21.298 0.305 1.00 86.00 83 ARG A C 1
ATOM 702 O O . ARG A 1 83 ? -0.019 -22.437 0.606 1.00 86.00 83 ARG A O 1
ATOM 709 N N . LEU A 1 84 ? 1.572 -20.862 0.430 1.00 86.12 84 LEU A N 1
ATOM 710 C CA . LEU A 1 84 ? 2.690 -21.670 0.932 1.00 86.12 84 LEU A CA 1
ATOM 711 C C . LEU A 1 84 ? 2.779 -21.645 2.467 1.00 86.12 84 LEU A C 1
ATOM 713 O O . LEU A 1 84 ? 3.363 -22.539 3.082 1.00 86.12 84 LEU A O 1
ATOM 717 N N . GLY A 1 85 ? 2.195 -20.629 3.101 1.00 68.62 85 GLY A N 1
ATOM 718 C CA . GLY A 1 85 ? 2.187 -20.453 4.543 1.00 68.62 85 GLY A CA 1
ATOM 719 C C . GLY A 1 85 ? 1.158 -21.335 5.249 1.00 68.62 85 GLY A C 1
ATOM 720 O O . GLY A 1 85 ? -0.015 -20.995 5.338 1.00 68.62 85 GLY A O 1
ATOM 721 N N . LYS A 1 86 ? 1.630 -22.385 5.933 1.00 54.25 86 LYS A N 1
ATOM 722 C CA . LYS A 1 86 ? 0.907 -23.084 7.022 1.00 54.25 86 LYS A CA 1
ATOM 723 C C . LYS A 1 86 ? 0.541 -22.180 8.222 1.00 54.25 86 LYS A C 1
ATOM 725 O O . LYS A 1 86 ? -0.071 -22.651 9.175 1.00 54.25 86 LYS A O 1
ATOM 730 N N . LYS A 1 87 ? 0.911 -20.893 8.211 1.00 49.31 87 LYS A N 1
ATOM 731 C CA . LYS A 1 87 ? 0.457 -19.879 9.173 1.00 49.31 87 LYS A CA 1
ATOM 732 C C . LYS A 1 87 ? -0.606 -19.028 8.500 1.00 49.31 87 LYS A C 1
ATOM 734 O O . LYS A 1 87 ? -0.317 -17.981 7.934 1.00 49.31 87 LYS A O 1
ATOM 739 N N . SER A 1 88 ? -1.835 -19.525 8.570 1.00 44.84 88 SER A N 1
ATOM 740 C CA . SER A 1 88 ? -3.017 -18.757 8.224 1.00 44.84 88 SER A CA 1
ATOM 741 C C . SER A 1 88 ? -3.037 -17.481 9.063 1.00 44.84 88 SER A C 1
ATOM 743 O O . SER A 1 88 ? -3.259 -17.517 10.275 1.00 44.84 88 SER A O 1
ATOM 745 N N . THR A 1 89 ? -2.803 -16.336 8.429 1.00 50.25 89 THR A N 1
ATOM 746 C CA . THR A 1 89 ? -3.231 -15.043 8.960 1.00 50.25 89 THR A CA 1
ATOM 747 C C . THR A 1 89 ? -4.749 -14.992 8.776 1.00 50.25 89 THR A C 1
ATOM 749 O O . THR A 1 89 ? -5.269 -14.317 7.890 1.00 50.25 89 THR A O 1
ATOM 752 N N . VAL A 1 90 ? -5.466 -15.770 9.598 1.00 48.22 90 VAL A N 1
ATOM 753 C CA . VAL A 1 90 ? -6.934 -15.952 9.597 1.00 48.22 90 VAL A CA 1
ATOM 754 C C . VAL A 1 90 ? -7.693 -14.611 9.590 1.00 48.22 90 VAL A C 1
ATOM 756 O O . VAL A 1 90 ? -8.854 -14.554 9.204 1.00 48.22 90 VAL A O 1
ATOM 759 N N . TYR A 1 91 ? -7.040 -13.501 9.932 1.00 48.22 91 TYR A N 1
ATOM 760 C CA . TYR A 1 91 ? -7.639 -12.169 9.949 1.00 48.22 91 TYR A CA 1
ATOM 761 C C . TYR A 1 91 ? -8.007 -11.581 8.573 1.00 48.22 91 TYR A C 1
ATOM 763 O O . TYR A 1 91 ? -8.834 -10.673 8.539 1.00 48.22 91 TYR A O 1
ATOM 771 N N . TYR A 1 92 ? -7.482 -12.100 7.454 1.00 47.88 92 TYR A N 1
ATOM 772 C CA . TYR A 1 92 ? -7.830 -11.608 6.104 1.00 47.88 92 TYR A CA 1
ATOM 773 C C . TYR A 1 92 ? -8.788 -12.521 5.321 1.00 47.88 92 TYR A C 1
ATOM 775 O O . TYR A 1 92 ? -9.349 -12.099 4.315 1.00 47.88 92 TYR A O 1
ATOM 783 N N . ALA A 1 93 ? -9.036 -13.748 5.792 1.00 39.72 93 ALA A N 1
ATOM 784 C CA . ALA A 1 93 ? -9.867 -14.733 5.089 1.00 39.72 93 ALA A CA 1
ATOM 785 C C . ALA A 1 93 ? -11.376 -14.414 5.095 1.00 39.72 93 ALA A C 1
ATOM 787 O O . ALA A 1 93 ? -12.149 -15.112 4.454 1.00 39.72 93 ALA A O 1
ATOM 788 N N . THR A 1 94 ? -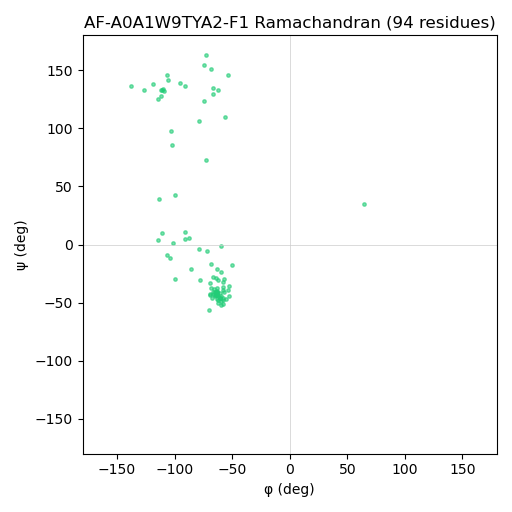11.811 -13.368 5.803 1.00 38.59 94 THR A N 1
ATOM 789 C CA . THR A 1 94 ? -13.221 -12.932 5.808 1.00 38.59 94 THR A CA 1
ATOM 790 C C . THR A 1 94 ? -13.560 -11.945 4.686 1.00 38.59 94 THR A C 1
ATOM 792 O O . THR A 1 94 ? -14.677 -11.437 4.646 1.00 38.59 94 THR A O 1
ATOM 795 N N . ALA A 1 95 ? -12.620 -11.676 3.775 1.00 43.78 95 ALA A N 1
ATOM 796 C CA . ALA A 1 95 ? -12.784 -10.757 2.649 1.00 43.78 95 ALA A CA 1
ATOM 797 C C . ALA A 1 95 ? -12.745 -11.461 1.275 1.00 43.78 95 ALA A C 1
ATOM 799 O O . ALA A 1 95 ? -12.177 -10.923 0.325 1.00 43.78 95 ALA A O 1
ATOM 800 N N . ALA A 1 96 ? -13.343 -12.651 1.176 1.00 34.97 96 ALA A N 1
ATOM 801 C CA . ALA A 1 96 ? -13.732 -13.276 -0.088 1.00 34.97 96 ALA A CA 1
ATOM 802 C C . ALA A 1 96 ? -15.187 -13.743 0.005 1.00 34.97 96 ALA A C 1
ATOM 804 O O . ALA A 1 96 ? -15.543 -14.310 1.065 1.00 34.97 96 ALA A O 1
#

Secondary structure (DSSP, 8-state):
-EEEE--SSS--EEEE---S-TTS-HHHHHHHHHHHHHHHHHHHHHHHHH-TT-----SHHHHHHHHHHHHHHHHHHHHHHHHH-SS--GGGTT--

Solvent-accessible surface area (backbone atoms only — not comparable to full-atom values): 5970 Å² total; per-residue (Å²): 107,48,79,47,71,51,91,53,98,76,64,50,78,48,82,43,85,60,92,68,62,90,85,57,56,66,70,57,56,54,51,55,66,56,53,58,53,56,58,55,51,50,54,50,49,27,34,78,75,54,41,61,77,71,69,86,66,88,46,69,69,55,44,51,53,49,53,52,51,29,52,52,50,45,53,52,52,52,53,46,51,58,73,71,35,93,69,72,68,68,88,60,70,82,78,117

Sequence (96 aa):
MLIRRTLEDEPQYSFFISNASASTRLKTLVWLSGLRWAIEQCFEETKSELGMDHYEVRKFTGWHHHMLTCMLAHFFLWHLKIRLGKKSTVYYATAA

pLDDT: mean 85.89, std 15.28, range [34.97, 97.56]